Protein AF-A0A7C6A664-F1 (afdb_monomer)

Mean predicted aligned error: 5.74 Å

Structure (mmCIF, N/CA/C/O backbone):
data_AF-A0A7C6A664-F1
#
_entry.id   AF-A0A7C6A664-F1
#
loop_
_atom_site.group_PDB
_atom_site.id
_atom_site.type_symbol
_atom_site.label_atom_id
_atom_site.label_alt_id
_atom_site.label_comp_id
_atom_site.label_asym_id
_atom_site.label_entity_id
_atom_site.label_seq_id
_atom_site.pdbx_PDB_ins_code
_atom_site.Cartn_x
_atom_site.Cartn_y
_atom_site.Cartn_z
_atom_site.occupancy
_atom_site.B_iso_or_equiv
_atom_site.auth_seq_id
_atom_site.auth_comp_id
_atom_site.auth_asym_id
_atom_site.auth_atom_id
_atom_site.pdbx_PDB_model_num
ATOM 1 N N . MET A 1 1 ? -1.324 0.686 -28.914 1.00 61.00 1 MET A N 1
ATOM 2 C CA . MET A 1 1 ? -1.192 0.775 -27.446 1.00 61.00 1 MET A CA 1
ATOM 3 C C . MET A 1 1 ? 0.236 1.186 -27.136 1.00 61.00 1 MET A C 1
ATOM 5 O O . MET A 1 1 ? 1.151 0.523 -27.618 1.00 61.00 1 MET A O 1
ATOM 9 N N . ASN A 1 2 ? 0.441 2.318 -26.460 1.00 83.75 2 ASN A N 1
ATOM 10 C CA . ASN A 1 2 ? 1.778 2.748 -26.045 1.00 83.75 2 ASN A CA 1
ATOM 11 C C . ASN A 1 2 ? 2.331 1.727 -25.028 1.00 83.75 2 ASN A C 1
ATOM 13 O O . ASN A 1 2 ? 1.567 1.126 -24.275 1.00 83.75 2 ASN A O 1
ATOM 17 N N . ARG A 1 3 ? 3.654 1.510 -25.000 1.00 77.62 3 ARG A N 1
ATOM 18 C CA . ARG A 1 3 ? 4.308 0.672 -23.980 1.00 77.62 3 ARG A CA 1
ATOM 19 C C . ARG A 1 3 ? 3.925 1.108 -22.561 1.00 77.62 3 ARG A C 1
ATOM 21 O O . ARG A 1 3 ? 3.717 0.248 -21.717 1.00 77.62 3 ARG A O 1
ATOM 28 N N . LEU A 1 4 ? 3.787 2.412 -22.315 1.00 78.50 4 LEU A N 1
ATOM 29 C CA . LEU A 1 4 ? 3.332 2.952 -21.029 1.00 78.50 4 LEU A CA 1
ATOM 30 C C . LEU A 1 4 ? 1.909 2.504 -20.678 1.00 78.50 4 LEU A C 1
ATOM 32 O O . LEU A 1 4 ? 1.702 2.023 -19.568 1.00 78.50 4 LEU A O 1
ATOM 36 N N . ASP A 1 5 ? 0.972 2.576 -21.628 1.00 86.00 5 ASP A N 1
ATOM 37 C CA . ASP A 1 5 ? -0.402 2.090 -21.430 1.00 86.00 5 ASP A CA 1
ATOM 38 C C . ASP A 1 5 ? -0.400 0.586 -21.124 1.00 86.00 5 ASP A C 1
ATOM 40 O O . ASP A 1 5 ? -1.077 0.129 -20.213 1.00 86.00 5 ASP A O 1
ATOM 44 N N . HIS A 1 6 ? 0.449 -0.190 -21.810 1.00 90.69 6 HIS A N 1
ATOM 45 C CA . HIS A 1 6 ? 0.603 -1.617 -21.525 1.00 90.69 6 HIS A CA 1
ATOM 46 C C . HIS A 1 6 ? 1.095 -1.895 -20.101 1.00 90.69 6 HIS A C 1
ATOM 48 O O . HIS A 1 6 ? 0.562 -2.785 -19.441 1.00 90.69 6 HIS A O 1
ATOM 54 N N . TYR A 1 7 ? 2.100 -1.161 -19.613 1.00 84.56 7 TYR A N 1
ATOM 55 C CA . TYR A 1 7 ? 2.591 -1.359 -18.248 1.00 84.56 7 TYR A CA 1
ATOM 56 C C . TYR A 1 7 ? 1.579 -0.915 -17.195 1.00 84.56 7 TYR A C 1
ATOM 58 O O . TYR A 1 7 ? 1.437 -1.574 -16.162 1.00 84.56 7 TYR A O 1
ATOM 66 N N . LYS A 1 8 ? 0.863 0.176 -17.471 1.00 87.25 8 LYS A N 1
ATOM 67 C CA . LYS A 1 8 ? -0.204 0.662 -16.608 1.00 87.25 8 LYS A CA 1
ATOM 68 C C . LYS A 1 8 ? -1.296 -0.399 -16.456 1.00 87.25 8 LYS A C 1
ATOM 70 O O . LYS A 1 8 ? -1.531 -0.869 -15.347 1.00 87.25 8 LYS A O 1
ATOM 75 N N . ASP A 1 9 ? -1.868 -0.838 -17.571 1.00 91.00 9 ASP A N 1
ATOM 76 C CA . ASP A 1 9 ? -3.025 -1.732 -17.574 1.00 91.00 9 ASP A CA 1
ATOM 77 C C . ASP A 1 9 ? -2.669 -3.133 -17.053 1.00 91.00 9 ASP A C 1
ATOM 79 O O . ASP A 1 9 ? -3.463 -3.782 -16.375 1.00 91.00 9 ASP A O 1
ATOM 83 N N . LYS A 1 10 ? -1.455 -3.618 -17.351 1.00 92.81 10 LYS A N 1
ATOM 84 C CA . LYS A 1 10 ? -1.030 -4.976 -16.985 1.00 92.81 10 LYS A CA 1
ATOM 85 C C . LYS A 1 10 ? -0.488 -5.094 -15.562 1.00 92.81 10 LYS A C 1
ATOM 87 O O . LYS A 1 10 ? -0.591 -6.171 -14.977 1.00 92.81 10 LYS A O 1
ATOM 92 N N . TYR A 1 11 ? 0.120 -4.038 -15.021 1.00 89.50 11 TYR A N 1
ATOM 93 C CA . TYR A 1 11 ? 0.818 -4.109 -13.734 1.00 89.50 11 TYR A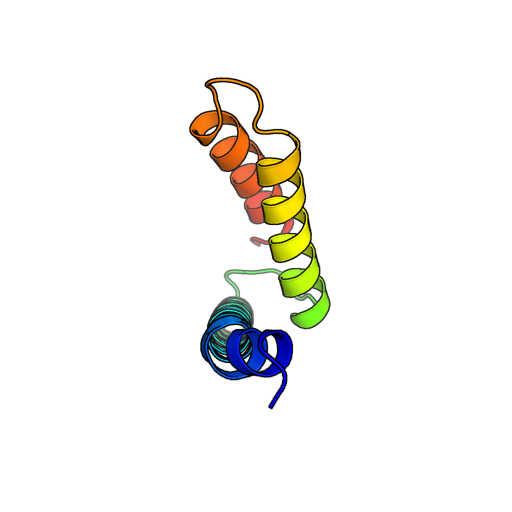 CA 1
ATOM 94 C C . TYR A 1 11 ? 0.319 -3.067 -12.737 1.00 89.50 11 TYR A C 1
ATOM 96 O O . TYR A 1 11 ? -0.053 -3.432 -11.624 1.00 89.50 11 TYR A O 1
ATOM 104 N N . PHE A 1 12 ? 0.292 -1.788 -13.116 1.00 88.00 12 PHE A N 1
ATOM 105 C CA . PHE A 1 12 ? -0.001 -0.712 -12.168 1.00 88.00 12 PHE A CA 1
ATOM 106 C C . PHE A 1 12 ? -1.450 -0.741 -11.673 1.00 88.00 12 PHE A C 1
ATOM 108 O O . PHE A 1 12 ? -1.680 -0.711 -10.463 1.00 88.00 12 PHE A O 1
ATOM 115 N N . ASP A 1 13 ? -2.418 -0.839 -12.583 1.00 91.75 13 ASP A N 1
ATOM 116 C CA . ASP A 1 13 ? -3.840 -0.811 -12.236 1.00 91.75 13 ASP A CA 1
ATOM 117 C C . ASP A 1 13 ? -4.244 -2.036 -11.385 1.00 91.75 13 ASP A C 1
ATOM 119 O O . ASP A 1 13 ? -4.849 -1.845 -10.325 1.00 91.75 13 ASP A O 1
ATOM 123 N N . PRO A 1 14 ? -3.853 -3.285 -11.729 1.00 93.88 14 PRO A N 1
ATOM 124 C CA . PRO A 1 14 ? -4.118 -4.448 -10.880 1.00 93.88 14 PRO A CA 1
ATOM 125 C C . PRO A 1 14 ? -3.525 -4.331 -9.470 1.00 93.88 14 PRO A C 1
ATOM 127 O O . PRO A 1 14 ? -4.217 -4.608 -8.490 1.00 93.88 14 PRO A O 1
ATOM 130 N N . LEU A 1 15 ? -2.267 -3.892 -9.346 1.00 91.19 15 LEU A N 1
ATOM 131 C CA . LEU A 1 15 ? -1.614 -3.723 -8.042 1.00 91.19 15 LEU A CA 1
ATOM 132 C C . LEU A 1 15 ? -2.272 -2.616 -7.212 1.00 91.19 15 LEU A C 1
ATOM 134 O O . LEU A 1 15 ? -2.500 -2.800 -6.016 1.00 91.19 15 LEU A O 1
ATOM 138 N N . SER A 1 16 ? -2.623 -1.496 -7.845 1.00 91.69 16 SER A N 1
ATOM 139 C CA . SER A 1 16 ? -3.329 -0.388 -7.193 1.00 91.69 16 SER A CA 1
ATOM 140 C C . SER A 1 16 ? -4.676 -0.840 -6.637 1.00 91.69 16 SER A C 1
ATOM 142 O O . SER A 1 16 ? -5.008 -0.524 -5.495 1.00 91.69 16 SER A O 1
ATOM 144 N N . ASN A 1 17 ? -5.423 -1.637 -7.405 1.00 93.88 17 ASN A N 1
ATOM 145 C CA . ASN A 1 17 ? -6.706 -2.181 -6.967 1.00 93.88 17 ASN A CA 1
ATOM 146 C C . ASN A 1 17 ? -6.549 -3.121 -5.764 1.00 93.88 17 ASN A C 1
ATOM 148 O O . ASN A 1 17 ? -7.285 -2.985 -4.788 1.00 93.88 17 ASN A O 1
ATOM 152 N N . ILE A 1 18 ? -5.553 -4.017 -5.787 1.00 94.38 18 ILE A N 1
ATOM 153 C CA . ILE A 1 18 ? -5.258 -4.912 -4.655 1.00 94.38 18 ILE A CA 1
ATOM 154 C C . ILE A 1 18 ? -4.932 -4.101 -3.394 1.00 94.38 18 ILE A C 1
ATOM 156 O O . ILE A 1 18 ? -5.466 -4.385 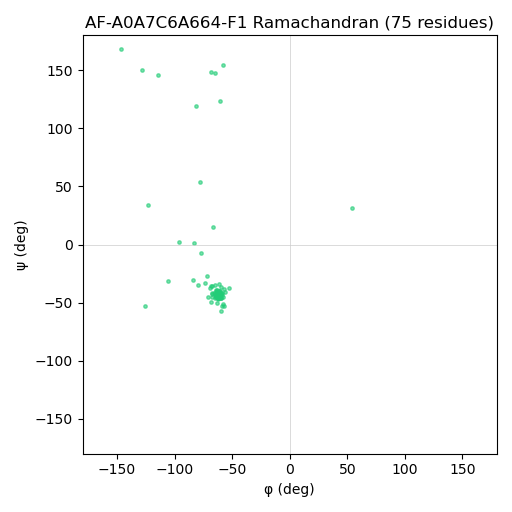-2.322 1.00 94.38 18 ILE A O 1
ATOM 160 N N . LEU A 1 19 ? -4.081 -3.079 -3.512 1.00 91.38 19 LEU A N 1
ATOM 161 C CA . LEU A 1 19 ? -3.703 -2.229 -2.382 1.00 91.38 19 LEU A CA 1
ATOM 162 C C . LEU A 1 19 ? -4.901 -1.459 -1.822 1.00 91.38 19 LEU A C 1
ATOM 164 O O . LEU A 1 19 ? -5.097 -1.438 -0.608 1.00 91.38 19 LEU A O 1
ATOM 168 N N . ILE A 1 20 ? -5.731 -0.869 -2.684 1.00 94.00 20 ILE A N 1
ATOM 169 C CA . ILE A 1 20 ? -6.951 -0.171 -2.261 1.00 94.00 20 ILE A CA 1
ATOM 170 C C . ILE A 1 20 ? -7.886 -1.121 -1.506 1.00 94.00 20 ILE A C 1
ATOM 172 O O . ILE A 1 20 ? -8.410 -0.745 -0.457 1.00 94.00 20 ILE A O 1
ATOM 176 N N . ASP A 1 21 ? -8.068 -2.350 -1.986 1.00 95.19 21 ASP A N 1
ATOM 177 C CA . ASP A 1 21 ? -8.911 -3.343 -1.317 1.00 95.19 21 ASP A CA 1
ATOM 178 C C . ASP A 1 21 ? -8.369 -3.742 0.061 1.00 95.19 21 ASP A C 1
ATOM 180 O O . ASP A 1 21 ? -9.141 -3.896 1.011 1.00 95.19 21 ASP A O 1
ATOM 184 N N . VAL A 1 22 ? -7.047 -3.875 0.206 1.00 92.44 22 VAL A N 1
ATOM 185 C CA . VAL A 1 22 ? -6.402 -4.123 1.507 1.00 92.44 22 VAL A CA 1
ATOM 186 C C . VAL A 1 22 ? -6.644 -2.956 2.465 1.00 92.44 22 VAL A C 1
ATOM 188 O O . VAL A 1 22 ? -7.037 -3.176 3.612 1.00 92.44 22 VAL A O 1
ATOM 191 N N . LEU A 1 23 ? -6.464 -1.719 1.997 1.00 91.75 23 LEU A N 1
ATOM 192 C CA . LEU A 1 23 ? -6.678 -0.515 2.799 1.00 91.75 23 LEU A CA 1
ATOM 193 C C . LEU A 1 23 ? -8.141 -0.384 3.248 1.00 91.75 23 LEU A C 1
ATOM 195 O O . LEU A 1 23 ? -8.397 -0.112 4.421 1.00 91.75 23 LEU A O 1
ATOM 199 N N . LYS A 1 24 ? -9.099 -0.646 2.351 1.00 94.06 24 LYS A N 1
ATOM 200 C CA . LYS A 1 24 ? -10.536 -0.674 2.671 1.00 94.06 24 LYS A CA 1
ATOM 201 C C . LYS A 1 24 ? -10.854 -1.698 3.750 1.00 94.06 24 LYS A C 1
ATOM 203 O O . LYS A 1 24 ? -11.415 -1.339 4.782 1.00 94.06 24 LYS A O 1
ATOM 208 N N . LYS A 1 25 ? -10.422 -2.948 3.558 1.00 95.00 25 LYS A N 1
ATOM 209 C CA . LYS A 1 25 ? -10.635 -4.027 4.535 1.00 95.00 25 LYS A CA 1
ATOM 210 C C . LYS A 1 25 ? -9.998 -3.714 5.887 1.00 95.00 25 LYS A C 1
ATOM 212 O O . LYS A 1 25 ? -10.567 -4.052 6.921 1.00 95.00 25 LYS A O 1
ATOM 217 N N . GLY A 1 26 ? -8.831 -3.070 5.900 1.00 91.62 26 GLY A N 1
ATOM 218 C CA . GLY A 1 26 ? -8.178 -2.633 7.132 1.00 91.62 26 GLY A CA 1
ATOM 219 C C . GLY A 1 26 ? -9.003 -1.602 7.907 1.00 91.62 26 GLY A C 1
ATOM 220 O O . GLY A 1 26 ? -9.139 -1.733 9.123 1.00 91.62 26 GLY A O 1
ATOM 221 N N . LYS A 1 27 ? -9.630 -0.642 7.212 1.00 92.38 27 LYS A N 1
ATOM 222 C CA . LYS A 1 27 ? -10.570 0.315 7.824 1.00 92.38 27 LYS A CA 1
ATOM 223 C C . LYS A 1 27 ? -11.852 -0.356 8.315 1.00 92.38 27 LYS A C 1
ATOM 225 O O . LYS A 1 27 ? -12.277 -0.107 9.436 1.00 92.38 27 LYS A O 1
ATOM 230 N N . GLU A 1 28 ? -12.451 -1.237 7.511 1.00 94.44 28 GLU A N 1
ATOM 231 C CA . GLU A 1 28 ? -13.653 -1.999 7.896 1.00 94.44 28 GLU A CA 1
ATOM 232 C C . GLU A 1 28 ? -13.424 -2.815 9.174 1.00 94.44 28 GLU A C 1
ATOM 234 O O . GLU A 1 28 ? -14.297 -2.898 10.037 1.00 94.44 28 GLU A O 1
ATOM 239 N N . LYS A 1 29 ? -12.223 -3.382 9.316 1.00 95.12 29 LYS A N 1
ATOM 240 C CA . LYS A 1 29 ? -11.801 -4.143 10.496 1.00 95.12 29 LYS A CA 1
ATOM 241 C C . LYS A 1 29 ? -11.283 -3.280 11.648 1.00 95.12 29 LYS A C 1
ATOM 243 O O . LYS A 1 29 ? -10.890 -3.854 12.659 1.00 95.12 29 LYS A O 1
ATOM 248 N N . LYS A 1 30 ? -11.270 -1.948 11.512 1.00 91.88 30 LYS A N 1
ATOM 249 C CA . LYS A 1 30 ? -10.714 -1.003 12.501 1.00 91.88 30 LYS A CA 1
ATOM 250 C C . LYS A 1 30 ? -9.258 -1.305 12.882 1.00 91.88 30 LYS A C 1
ATOM 252 O O . LYS A 1 30 ? -8.834 -1.101 14.007 1.00 91.88 30 LYS A O 1
ATOM 257 N N . ILE A 1 31 ? -8.492 -1.850 11.939 1.00 91.19 31 ILE A N 1
ATOM 258 C CA . ILE A 1 31 ? -7.037 -1.997 12.087 1.00 91.19 31 ILE A CA 1
ATOM 259 C C . ILE A 1 31 ? -6.375 -0.653 11.775 1.00 91.19 31 ILE A C 1
ATOM 261 O O . ILE A 1 31 ? -5.371 -0.286 12.381 1.00 91.19 31 ILE A O 1
ATOM 265 N N . PHE A 1 32 ? -6.949 0.081 10.818 1.00 92.06 32 PHE A N 1
ATOM 266 C CA . PHE A 1 32 ? -6.468 1.393 10.429 1.00 92.06 32 PHE A CA 1
ATOM 267 C C . PHE A 1 32 ? -7.470 2.496 10.744 1.00 92.06 32 PHE A C 1
ATOM 269 O O . PHE A 1 32 ? -8.678 2.319 10.561 1.00 92.06 32 PHE A O 1
ATOM 276 N N . LYS A 1 33 ? -6.934 3.667 11.096 1.00 90.12 33 LYS A N 1
ATOM 277 C CA . LYS A 1 33 ? -7.686 4.911 11.256 1.00 90.12 33 LYS A CA 1
ATOM 278 C C . LYS A 1 33 ? -8.418 5.272 9.954 1.00 90.12 33 LYS A C 1
ATOM 280 O O . LYS A 1 33 ? -7.960 4.917 8.866 1.00 90.12 33 LYS A O 1
ATOM 285 N N . PRO A 1 34 ? -9.527 6.027 10.007 1.00 89.50 34 PRO A N 1
ATOM 286 C CA . PRO A 1 34 ? -10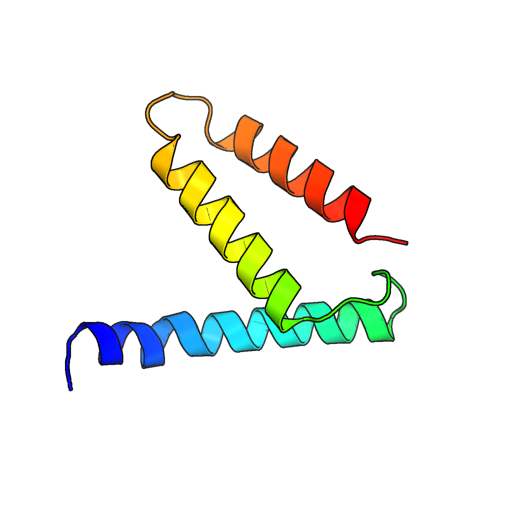.180 6.519 8.800 1.00 89.50 34 PRO A CA 1
ATOM 287 C C . PR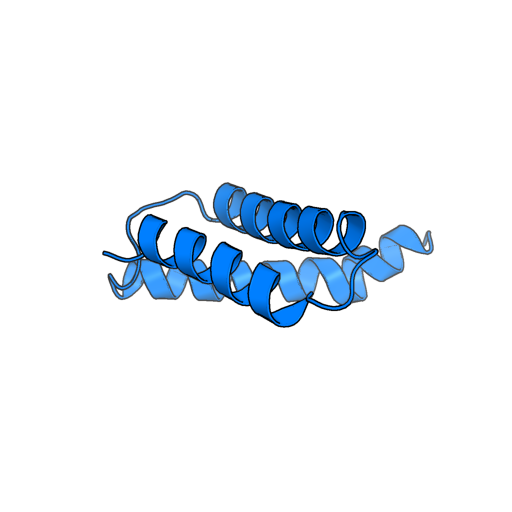O A 1 34 ? -9.251 7.420 7.970 1.00 89.50 34 PRO A C 1
ATOM 289 O O . PRO A 1 34 ? -8.771 8.445 8.446 1.00 89.50 34 PRO A O 1
ATOM 292 N N . PHE A 1 35 ? -9.036 7.066 6.704 1.00 89.38 35 PHE A N 1
ATOM 293 C CA . PHE A 1 35 ? -8.285 7.866 5.731 1.00 89.38 35 PHE A CA 1
ATOM 294 C C . PHE A 1 35 ? -8.863 7.703 4.319 1.00 89.38 35 PHE A C 1
ATOM 296 O O . PHE A 1 35 ? -9.668 6.801 4.053 1.00 89.38 35 PHE A O 1
ATOM 303 N N . ASN A 1 36 ? -8.414 8.565 3.404 1.00 90.75 36 ASN A N 1
ATOM 304 C CA . ASN A 1 36 ? -8.684 8.454 1.973 1.00 90.75 36 ASN A CA 1
ATOM 305 C C . ASN A 1 36 ? -7.712 7.455 1.315 1.00 90.75 36 ASN A C 1
ATOM 307 O O . ASN A 1 36 ? -6.497 7.645 1.344 1.00 90.75 36 ASN A O 1
ATOM 311 N N . GLU A 1 37 ? -8.239 6.386 0.723 1.00 89.50 37 GLU A N 1
ATOM 312 C CA . GLU A 1 37 ? -7.456 5.277 0.166 1.00 89.50 37 GLU A CA 1
ATOM 313 C C . GLU A 1 37 ? -6.595 5.694 -1.022 1.00 89.50 37 GLU A C 1
ATOM 315 O O . GLU A 1 37 ? -5.481 5.198 -1.166 1.00 89.50 37 GLU A O 1
ATOM 320 N N . GLN A 1 38 ? -7.081 6.622 -1.851 1.00 89.31 38 GLN A N 1
ATOM 321 C CA . GLN A 1 38 ? -6.327 7.137 -2.994 1.00 89.31 38 GLN A CA 1
ATOM 322 C C . GLN A 1 38 ? -5.122 7.955 -2.525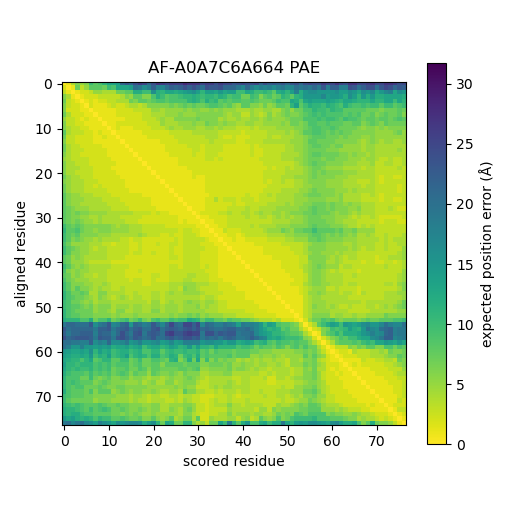 1.00 89.31 38 GLN A C 1
ATOM 324 O O . GLN A 1 38 ? -4.018 7.769 -3.033 1.00 89.31 38 GLN A O 1
ATOM 329 N N . MET A 1 39 ? -5.300 8.801 -1.504 1.00 89.00 39 MET A N 1
ATOM 330 C CA . MET A 1 39 ? -4.182 9.526 -0.889 1.00 89.00 39 MET A CA 1
ATOM 331 C C . MET A 1 39 ? -3.165 8.563 -0.272 1.00 89.00 39 MET A C 1
ATOM 333 O O . MET A 1 39 ? -1.961 8.765 -0.407 1.00 89.00 39 MET A O 1
ATOM 337 N N . MET A 1 40 ? -3.637 7.492 0.369 1.00 90.38 40 MET A N 1
ATOM 338 C CA . MET A 1 40 ? -2.766 6.498 0.993 1.00 90.38 40 MET A CA 1
ATOM 339 C C . MET A 1 40 ? -1.957 5.700 -0.037 1.00 90.38 40 MET A C 1
ATOM 341 O O . MET A 1 40 ? -0.755 5.496 0.134 1.00 90.38 40 MET A O 1
ATOM 345 N N . LEU A 1 41 ? -2.592 5.311 -1.145 1.00 90.38 41 LEU A N 1
ATOM 346 C CA . LEU A 1 41 ? -1.924 4.684 -2.282 1.00 90.38 41 LEU A CA 1
ATOM 347 C C . LEU A 1 41 ? -0.847 5.608 -2.875 1.00 90.38 41 LEU A C 1
ATOM 349 O O . LEU A 1 41 ? 0.281 5.170 -3.096 1.00 90.38 41 LEU A O 1
ATOM 353 N N . GLN A 1 42 ? -1.162 6.890 -3.086 1.00 89.62 42 GLN A N 1
ATOM 354 C CA . GLN A 1 42 ? -0.194 7.874 -3.582 1.00 89.62 42 GLN A CA 1
ATOM 355 C C . GLN A 1 42 ? 0.995 8.049 -2.631 1.00 89.62 42 GLN A C 1
ATOM 357 O O . GLN A 1 42 ? 2.134 8.126 -3.091 1.00 89.62 42 GLN A O 1
ATOM 362 N N . LEU A 1 43 ? 0.753 8.065 -1.317 1.00 89.25 43 LEU A N 1
ATOM 363 C CA . LEU A 1 43 ? 1.815 8.164 -0.319 1.00 89.25 43 LEU A CA 1
ATOM 364 C C . LEU A 1 43 ? 2.742 6.939 -0.360 1.00 89.25 43 LEU A C 1
ATOM 366 O O . LEU A 1 43 ? 3.962 7.097 -0.378 1.00 89.25 43 LEU A O 1
ATOM 370 N N . LEU A 1 44 ? 2.179 5.728 -0.443 1.00 88.75 44 LEU A N 1
ATOM 371 C CA . LEU A 1 44 ? 2.942 4.481 -0.575 1.00 88.75 44 LEU A CA 1
ATOM 372 C C . LEU A 1 44 ? 3.789 4.458 -1.853 1.00 88.75 44 LEU A C 1
ATOM 374 O O . LEU A 1 44 ? 4.962 4.082 -1.814 1.00 88.75 44 LEU A O 1
ATOM 378 N N . ILE A 1 45 ? 3.230 4.894 -2.982 1.00 88.06 45 ILE A N 1
ATOM 379 C CA . ILE A 1 45 ? 3.976 5.017 -4.241 1.00 88.06 45 ILE A CA 1
ATOM 380 C C . ILE A 1 45 ? 5.114 6.034 -4.085 1.00 88.06 45 ILE A C 1
ATOM 382 O O . ILE A 1 45 ? 6.252 5.742 -4.451 1.00 88.06 45 ILE A O 1
ATOM 386 N N . GLY A 1 46 ? 4.833 7.199 -3.496 1.00 87.25 46 GLY A N 1
ATOM 387 C CA . GLY A 1 46 ? 5.827 8.241 -3.242 1.00 87.25 46 GLY A CA 1
ATOM 388 C C . GLY A 1 46 ? 6.980 7.764 -2.356 1.00 87.25 46 GLY A C 1
ATOM 389 O O . GLY A 1 46 ? 8.138 8.036 -2.668 1.00 87.25 46 GLY A O 1
ATOM 390 N N . ILE A 1 47 ? 6.682 6.992 -1.305 1.00 86.56 47 ILE A N 1
ATOM 391 C CA . ILE A 1 47 ? 7.680 6.341 -0.445 1.00 86.56 47 ILE A CA 1
ATOM 392 C C . ILE A 1 47 ? 8.584 5.419 -1.269 1.00 86.56 47 ILE A C 1
ATOM 394 O O . ILE A 1 47 ? 9.804 5.550 -1.203 1.00 86.56 47 ILE A O 1
ATOM 398 N N . ASN A 1 48 ? 8.009 4.530 -2.082 1.00 83.88 48 ASN A N 1
ATOM 399 C CA . ASN A 1 48 ? 8.788 3.586 -2.889 1.00 83.88 48 ASN A CA 1
ATOM 400 C C . ASN A 1 48 ? 9.666 4.288 -3.930 1.00 83.88 48 ASN A C 1
ATOM 402 O O . ASN A 1 48 ? 10.823 3.911 -4.110 1.00 83.88 48 ASN A O 1
ATOM 406 N N . ILE A 1 49 ? 9.154 5.338 -4.579 1.00 85.75 49 ILE A N 1
ATOM 407 C CA . ILE A 1 49 ? 9.943 6.154 -5.509 1.00 85.75 49 ILE A CA 1
ATOM 408 C C . ILE A 1 49 ? 11.075 6.864 -4.760 1.00 85.75 49 ILE A C 1
ATOM 410 O O . ILE A 1 49 ? 12.211 6.847 -5.225 1.00 85.75 49 ILE A O 1
ATOM 414 N N . MET A 1 50 ? 10.804 7.457 -3.592 1.00 84.94 50 MET A N 1
ATOM 415 C CA . MET A 1 50 ? 11.836 8.124 -2.795 1.00 84.94 50 MET A CA 1
ATOM 416 C C . MET A 1 50 ? 12.935 7.145 -2.365 1.00 84.94 50 MET A C 1
ATOM 418 O O . MET A 1 50 ? 14.114 7.469 -2.499 1.00 84.94 50 MET A O 1
ATOM 422 N N . LEU A 1 51 ? 12.560 5.951 -1.897 1.00 83.56 51 LEU A N 1
ATOM 423 C CA . LEU A 1 51 ? 13.496 4.886 -1.536 1.00 83.56 51 LEU A CA 1
ATOM 424 C C . LEU A 1 51 ? 14.342 4.465 -2.740 1.00 83.56 51 LEU A C 1
ATOM 426 O O . LEU A 1 51 ? 15.561 4.405 -2.624 1.00 83.56 51 LEU A O 1
ATOM 430 N N . PHE A 1 52 ? 13.720 4.257 -3.905 1.00 82.88 52 PHE A N 1
ATOM 431 C CA . PHE A 1 52 ? 14.414 3.912 -5.147 1.00 82.88 52 PHE A CA 1
ATOM 432 C C . PHE A 1 52 ? 15.394 5.003 -5.605 1.00 82.88 52 PHE A C 1
ATOM 434 O O . PHE A 1 52 ? 16.512 4.699 -6.008 1.00 82.88 52 PHE A O 1
ATOM 441 N N . LEU A 1 53 ? 15.008 6.278 -5.516 1.00 82.12 53 LEU A N 1
ATOM 442 C CA . LEU A 1 53 ? 15.860 7.401 -5.922 1.00 82.12 53 LEU A CA 1
ATOM 443 C C . LEU A 1 53 ? 17.003 7.673 -4.935 1.00 82.12 53 LEU A C 1
ATOM 445 O O . LEU A 1 53 ? 18.083 8.083 -5.352 1.00 82.12 53 LEU A O 1
ATOM 449 N N . LYS A 1 54 ? 16.794 7.441 -3.632 1.00 75.25 54 LYS A N 1
ATOM 450 C CA . LYS A 1 54 ? 17.846 7.554 -2.606 1.00 75.25 54 LYS A CA 1
ATOM 451 C C . LYS A 1 54 ? 18.805 6.359 -2.583 1.00 75.25 54 LYS A C 1
ATOM 453 O O . LYS A 1 54 ? 19.808 6.402 -1.875 1.00 75.25 54 LYS A O 1
ATOM 458 N N . ASN A 1 55 ? 18.512 5.311 -3.347 1.00 64.06 55 ASN A N 1
ATOM 459 C CA . ASN A 1 55 ? 19.177 4.012 -3.310 1.00 64.06 55 ASN A CA 1
ATOM 460 C C . ASN A 1 55 ? 20.545 3.977 -4.020 1.00 64.06 55 ASN A C 1
ATOM 462 O O . ASN A 1 55 ? 20.806 3.133 -4.872 1.00 64.06 55 ASN A O 1
ATOM 466 N N . THR A 1 56 ? 21.452 4.882 -3.654 1.00 59.22 56 THR A N 1
ATOM 467 C CA . THR A 1 56 ? 22.878 4.809 -4.024 1.00 59.22 56 THR A CA 1
ATOM 468 C C . THR A 1 56 ? 23.751 4.176 -2.931 1.00 59.22 56 THR A C 1
ATOM 470 O O . THR A 1 56 ? 24.963 4.077 -3.109 1.00 59.22 56 THR A O 1
ATOM 473 N N . GLN A 1 57 ? 23.173 3.726 -1.807 1.00 58.16 57 GLN A N 1
ATOM 474 C CA . GLN A 1 57 ? 23.899 3.171 -0.653 1.00 58.16 57 GLN A CA 1
ATOM 475 C C . GLN A 1 57 ? 23.360 1.802 -0.208 1.00 58.16 57 GLN A C 1
ATOM 477 O O . GLN A 1 57 ? 22.174 1.515 -0.335 1.00 58.16 57 GLN A O 1
ATOM 482 N N . SER A 1 58 ? 24.245 0.974 0.359 1.00 60.12 58 SER A N 1
ATOM 483 C CA . SER A 1 58 ? 24.075 -0.452 0.700 1.00 60.12 58 SER A CA 1
ATOM 484 C C . SER A 1 58 ? 23.064 -0.779 1.812 1.00 60.12 58 SER A C 1
ATOM 486 O O . SER A 1 58 ? 23.104 -1.885 2.342 1.00 60.12 58 SER A O 1
ATOM 488 N N . ASN A 1 59 ? 22.187 0.154 2.196 1.00 68.69 59 ASN A N 1
ATOM 489 C CA . ASN A 1 59 ? 21.313 0.020 3.368 1.00 68.69 59 ASN A CA 1
ATOM 490 C C . ASN A 1 59 ? 19.807 0.152 3.055 1.00 68.69 59 ASN A C 1
ATOM 492 O O . ASN A 1 59 ? 19.020 0.691 3.834 1.00 68.69 59 ASN A O 1
ATOM 496 N N . THR A 1 60 ? 19.407 -0.314 1.870 1.00 70.00 60 THR A N 1
ATOM 497 C CA . THR A 1 60 ? 18.037 -0.228 1.339 1.00 70.00 60 THR A CA 1
ATOM 498 C C . 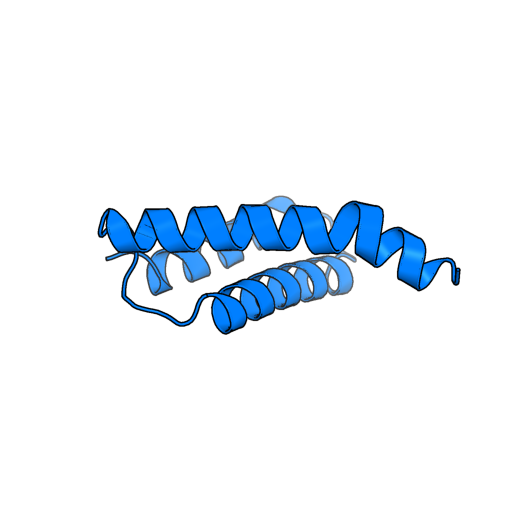THR A 1 60 ? 16.984 -0.847 2.256 1.00 70.00 60 THR A C 1
ATOM 500 O O . THR A 1 60 ? 15.886 -0.304 2.393 1.00 70.00 60 THR A O 1
ATOM 503 N N . GLU A 1 61 ? 17.294 -1.991 2.862 1.00 76.19 61 GLU A N 1
ATOM 504 C CA . GLU A 1 61 ? 16.346 -2.753 3.675 1.00 76.19 61 GLU A CA 1
ATOM 505 C C . GLU A 1 61 ? 16.048 -2.043 4.999 1.00 76.19 61 GLU A C 1
ATOM 507 O O . GLU A 1 61 ? 14.884 -1.856 5.349 1.00 76.19 61 GLU A O 1
ATOM 512 N N . GLU A 1 62 ? 17.081 -1.547 5.687 1.00 76.81 62 GLU A N 1
ATOM 513 C CA . GLU A 1 62 ? 16.920 -0.817 6.947 1.00 76.81 62 GLU A CA 1
ATOM 514 C C . GLU A 1 62 ? 16.143 0.489 6.736 1.00 76.81 62 GLU A C 1
ATOM 516 O O . GLU A 1 62 ? 15.190 0.773 7.465 1.00 76.81 62 GLU A O 1
ATOM 521 N N . LEU A 1 63 ? 16.464 1.242 5.675 1.00 76.25 63 LEU A N 1
ATOM 522 C CA . LEU A 1 63 ? 15.738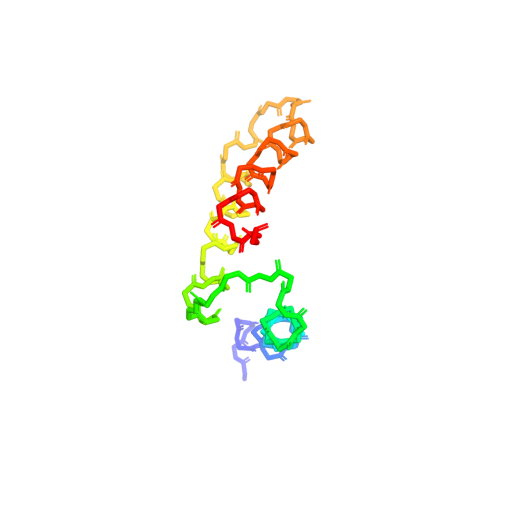 2.467 5.341 1.00 76.25 63 LEU A CA 1
ATOM 523 C C . LEU A 1 63 ? 14.268 2.187 4.988 1.00 76.25 63 LEU A C 1
ATOM 525 O O . LEU A 1 63 ? 13.382 2.924 5.423 1.00 76.25 63 LEU A O 1
ATOM 529 N N . SER A 1 64 ? 13.998 1.116 4.238 1.00 80.62 64 SER A N 1
ATOM 530 C CA . SER A 1 64 ? 12.628 0.707 3.912 1.00 80.62 64 SER A CA 1
ATOM 531 C C . SER A 1 64 ? 11.850 0.347 5.179 1.00 80.62 64 SER A C 1
ATOM 533 O O . SER A 1 64 ? 10.748 0.855 5.383 1.00 80.62 64 SER A O 1
ATOM 535 N N . ASN A 1 65 ? 12.442 -0.453 6.071 1.00 84.38 65 ASN A N 1
ATOM 536 C CA . ASN A 1 65 ? 11.821 -0.865 7.331 1.00 84.38 65 ASN A CA 1
ATOM 537 C C . ASN A 1 65 ? 11.482 0.332 8.229 1.00 84.38 65 ASN A C 1
ATOM 539 O O . ASN A 1 65 ? 10.385 0.387 8.788 1.00 84.38 65 ASN A O 1
ATOM 543 N N . VAL A 1 66 ? 12.375 1.323 8.326 1.00 84.06 66 VAL A N 1
ATOM 544 C CA . VAL A 1 66 ? 12.116 2.556 9.086 1.00 84.06 66 VAL A CA 1
ATOM 545 C C . VAL A 1 66 ? 10.949 3.337 8.485 1.00 84.06 66 VAL A C 1
ATOM 547 O O . VAL A 1 66 ? 10.018 3.698 9.207 1.00 84.06 66 VAL A O 1
ATOM 550 N N . VAL A 1 67 ? 10.956 3.582 7.172 1.00 83.81 67 VAL A N 1
ATOM 551 C CA . VAL A 1 67 ? 9.907 4.382 6.520 1.00 83.81 67 VAL A CA 1
ATOM 552 C C . VAL A 1 67 ? 8.544 3.693 6.609 1.00 83.81 67 VAL A C 1
ATOM 554 O O . VAL A 1 67 ? 7.552 4.347 6.937 1.00 83.81 67 VAL A O 1
ATOM 557 N N . TYR A 1 68 ? 8.484 2.376 6.394 1.00 85.81 68 TYR A N 1
ATOM 558 C CA . TYR A 1 68 ? 7.242 1.621 6.543 1.00 85.81 68 TYR A CA 1
ATOM 559 C C . TYR A 1 68 ? 6.770 1.542 7.995 1.00 85.81 68 TYR A C 1
ATOM 561 O O . TYR A 1 68 ? 5.571 1.637 8.238 1.00 85.81 68 TYR A O 1
ATOM 569 N N . SER A 1 69 ? 7.675 1.442 8.971 1.00 87.19 69 SER A N 1
ATOM 570 C CA . SER A 1 69 ? 7.308 1.487 10.391 1.00 87.19 69 SER A CA 1
ATOM 571 C C . SER A 1 69 ? 6.676 2.830 10.771 1.00 87.19 69 SER A C 1
ATOM 573 O O . SER A 1 69 ? 5.612 2.865 11.390 1.00 87.19 69 SER A O 1
ATOM 575 N N . VAL A 1 70 ? 7.271 3.950 10.346 1.00 84.31 70 VAL A N 1
ATOM 576 C CA . VAL A 1 70 ? 6.706 5.294 10.569 1.00 84.31 70 VAL A CA 1
ATOM 577 C C . VAL A 1 70 ? 5.337 5.427 9.906 1.00 84.31 70 VAL A C 1
ATOM 579 O O . VAL A 1 70 ? 4.392 5.908 10.53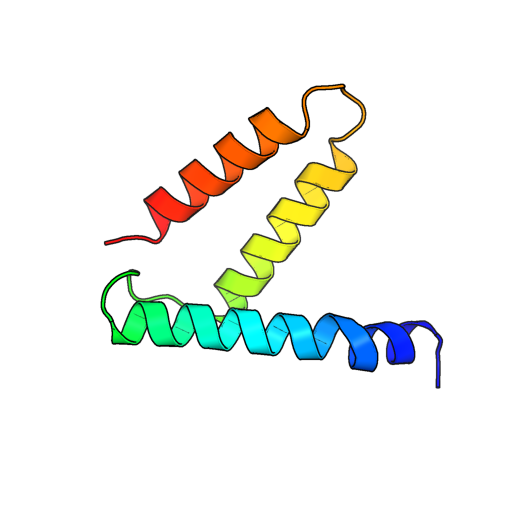1 1.00 84.31 70 VAL A O 1
ATOM 582 N N . PHE A 1 71 ? 5.216 4.961 8.663 1.00 87.00 71 PHE A N 1
ATOM 583 C CA . PHE A 1 71 ? 3.951 4.938 7.941 1.00 87.00 71 PHE A CA 1
ATOM 584 C C . PHE A 1 71 ? 2.875 4.152 8.702 1.00 87.00 71 PHE A C 1
ATOM 586 O O . PHE A 1 71 ? 1.810 4.695 8.985 1.00 87.00 71 PHE A O 1
ATOM 593 N N . MET A 1 72 ? 3.162 2.907 9.092 1.00 87.50 72 MET A N 1
ATOM 594 C CA . MET A 1 72 ? 2.196 2.056 9.789 1.00 87.50 72 MET A CA 1
ATOM 595 C C . MET A 1 72 ? 1.803 2.635 11.150 1.00 87.50 72 MET A C 1
ATOM 597 O O . MET A 1 72 ? 0.622 2.636 11.476 1.00 87.50 72 MET A O 1
ATOM 601 N N . ASN A 1 73 ? 2.739 3.216 11.907 1.00 85.88 73 ASN A N 1
ATOM 602 C CA . ASN A 1 73 ? 2.421 3.903 13.165 1.00 85.88 73 ASN A CA 1
ATOM 603 C C . ASN A 1 73 ? 1.480 5.105 12.971 1.00 85.88 73 ASN A C 1
ATOM 605 O O . ASN A 1 73 ? 0.646 5.391 13.829 1.00 85.88 73 ASN A O 1
ATOM 609 N N . GLY A 1 74 ? 1.589 5.814 11.844 1.00 82.56 74 GLY A N 1
ATOM 610 C CA . GLY A 1 74 ? 0.690 6.921 11.516 1.00 82.56 74 GLY A CA 1
ATOM 611 C C . GLY A 1 74 ? -0.726 6.473 11.139 1.00 82.56 74 GLY A C 1
ATOM 612 O O . GLY A 1 74 ? -1.679 7.231 11.324 1.00 82.56 74 GLY A O 1
ATOM 613 N N . VAL A 1 75 ? -0.869 5.251 10.621 1.00 85.31 75 VAL A N 1
ATOM 614 C CA . VAL A 1 75 ? -2.104 4.759 9.990 1.00 85.31 75 VAL A CA 1
ATOM 615 C C . VAL A 1 75 ? -2.870 3.768 10.870 1.00 85.31 75 VAL A C 1
ATOM 617 O O . VAL A 1 75 ? -4.100 3.745 10.816 1.00 85.31 75 VAL A O 1
ATOM 620 N N . CYS A 1 76 ? -2.185 2.976 11.692 1.00 80.88 76 CYS A N 1
ATOM 621 C CA . CYS A 1 76 ?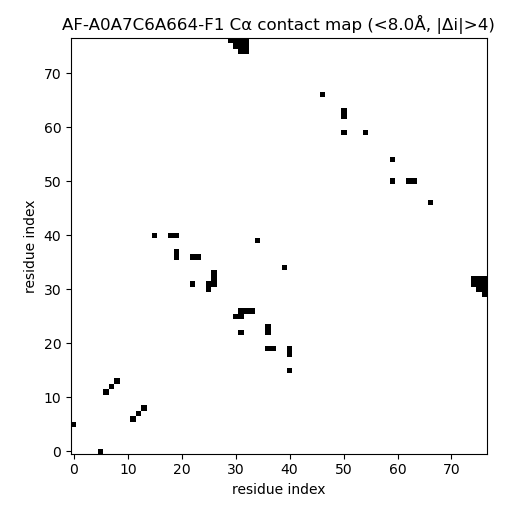 -2.817 2.066 12.647 1.00 80.88 76 CYS A CA 1
ATOM 622 C C . CYS A 1 76 ? -3.527 2.827 13.776 1.00 80.88 76 CYS A C 1
ATOM 624 O O . CYS A 1 76 ? -3.111 3.934 14.147 1.00 80.88 76 CYS A O 1
ATOM 626 N N . GLU A 1 77 ? -4.614 2.238 14.285 1.00 64.56 77 GLU A N 1
ATOM 627 C CA . GLU A 1 77 ? -5.317 2.705 15.493 1.00 64.56 77 GLU A CA 1
ATOM 628 C C . GLU A 1 77 ? -4.482 2.528 16.763 1.00 64.56 77 GLU A C 1
ATOM 630 O O . GLU A 1 77 ? -3.886 1.442 16.949 1.00 64.56 77 GLU A O 1
#

Nearest PDB structures (foldseek):
  3bt9-assembly2_E  TM=7.332E-01  e=1.067E+00  Staphylococcus aureus subsp. aureus Mu50
  3bti-assembly2_E  TM=7.084E-01  e=2.559E+00  Staphylococcus aureus subsp. aureus Mu50
  3bqz-assembly1_B  TM=6.945E-01  e=2.928E+00  Staphylococcus aureus
  3br6-assembly1_B  TM=6.797E-01  e=3.583E+00  Staphylococcus aureus
  4l62-assembly1_C  TM=5.942E-01  e=3.583E+00  Pseudomonas aeruginosa PAO1

Radius of gyration: 14.58 Å; Cα contacts (8 Å, |Δi|>4): 32; chains: 1; bounding box: 38×14×43 Å

pLDDT: mean 85.19, std 8.95, range [58.16, 95.19]

Foldseek 3Di:
DDPVVVCCVVPVVVVLVVQLVVLVVCVVVLQWDDDDSVVLSVVVVVLVVVLVVVPPDPCSVVSNVVVVVVVSVVTGD

Secondary structure (DSSP, 8-state):
--HHHHHIIIIIHHHHHHHHHHHHHHHHTTSB-S--HHHHHHHHHHHHHHHHHH-SSS-HHHHHHHHHHHHHHHHB-

Organism: Desulfurella acetivorans (NCBI:txid33002)

Sequence (77 aa):
MNRLDHYKDKYFDPLSNILIDVLKKGKEKKIFKPFNEQMMLQLLIGINIMLFLKNTQSNTEELSNVVYSVFMNGVCE

Solvent-accessible surface area (backbone atoms only — not comparable to full-atom values): 4419 Å² total; per-residue (Å²): 131,55,73,66,56,51,48,38,66,71,47,48,51,57,51,51,51,53,51,44,51,51,52,50,52,32,38,77,67,60,52,24,50,94,75,59,56,68,61,50,52,52,50,55,51,50,50,54,51,50,52,61,72,65,58,85,54,100,54,59,64,64,54,47,52,52,54,52,49,55,50,46,65,73,39,42,104